Protein AF-A0AAV8Y966-F1 (afdb_monomer)

pLDDT: mean 82.41, std 17.68, range [44.0, 96.81]

Radius of gyration: 24.38 Å; Cα contacts (8 Å, |Δi|>4): 87; chains: 1; bounding box: 55×34×93 Å

Mean predicted aligned error: 10.87 Å

Structure (mmCIF, N/CA/C/O backbone):
data_AF-A0AAV8Y966-F1
#
_entry.id   AF-A0AAV8Y966-F1
#
loop_
_atom_site.group_PDB
_atom_site.id
_atom_site.type_symbol
_atom_site.label_atom_id
_atom_site.label_alt_id
_atom_site.label_comp_id
_atom_site.label_asym_id
_atom_site.label_entity_id
_atom_site.label_seq_id
_atom_site.pdbx_PDB_ins_code
_atom_site.Cartn_x
_atom_site.Cartn_y
_atom_site.Cartn_z
_atom_site.occupancy
_atom_site.B_iso_or_equiv
_atom_site.auth_seq_id
_atom_site.auth_comp_id
_atom_site.auth_asym_id
_atom_site.auth_atom_id
_atom_site.pdbx_PDB_model_num
ATOM 1 N N . MET A 1 1 ? 17.897 8.165 -33.951 1.00 50.06 1 MET A N 1
ATOM 2 C CA . MET A 1 1 ? 17.036 7.086 -33.404 1.00 50.06 1 MET A CA 1
ATOM 3 C C . MET A 1 1 ? 17.604 6.535 -32.087 1.00 50.06 1 MET A C 1
ATOM 5 O O . MET A 1 1 ? 17.827 5.334 -31.964 1.00 50.06 1 MET A O 1
ATOM 9 N N . MET A 1 2 ? 17.830 7.403 -31.091 1.00 51.72 2 MET A N 1
ATOM 10 C CA . MET A 1 2 ? 18.177 7.003 -29.713 1.00 51.72 2 MET A CA 1
ATOM 11 C C . MET A 1 2 ? 17.150 7.515 -28.687 1.00 51.72 2 MET A C 1
ATOM 13 O O . MET A 1 2 ? 16.977 6.886 -27.652 1.00 51.72 2 MET A O 1
ATOM 17 N N . ASP A 1 3 ? 16.366 8.546 -29.002 1.00 51.97 3 ASP A N 1
ATOM 18 C CA . ASP A 1 3 ? 15.578 9.262 -27.987 1.00 51.97 3 ASP A CA 1
ATOM 19 C C . ASP A 1 3 ? 14.342 8.527 -27.446 1.00 51.97 3 ASP A C 1
ATOM 21 O O . ASP A 1 3 ? 14.030 8.647 -26.265 1.00 51.97 3 ASP A O 1
ATOM 25 N N . MET A 1 4 ? 13.655 7.706 -28.249 1.00 53.97 4 MET A N 1
ATOM 26 C CA . MET A 1 4 ? 12.415 7.057 -27.782 1.00 53.97 4 MET A CA 1
ATOM 27 C C . MET A 1 4 ? 12.651 5.953 -26.741 1.00 53.97 4 MET A C 1
ATOM 29 O O . MET A 1 4 ? 11.853 5.798 -25.822 1.00 53.97 4 MET A O 1
ATOM 33 N N . ARG A 1 5 ? 13.764 5.211 -26.842 1.00 54.62 5 ARG A N 1
ATOM 34 C CA . ARG A 1 5 ? 14.094 4.141 -25.880 1.00 54.62 5 ARG A CA 1
ATOM 35 C C . ARG A 1 5 ? 14.654 4.693 -24.569 1.00 54.62 5 ARG A C 1
ATOM 37 O O . ARG A 1 5 ? 14.372 4.141 -23.510 1.00 54.62 5 ARG A O 1
ATOM 44 N N . TYR A 1 6 ? 15.401 5.796 -24.640 1.00 52.59 6 TYR A N 1
ATOM 45 C CA . TYR A 1 6 ? 15.918 6.480 -23.455 1.00 52.59 6 TYR A CA 1
ATOM 46 C C . TYR A 1 6 ? 14.800 7.130 -22.634 1.00 52.59 6 TYR A C 1
ATOM 48 O O . TYR A 1 6 ? 14.834 7.044 -21.410 1.00 52.59 6 TYR A O 1
ATOM 56 N N . GLY A 1 7 ? 13.786 7.711 -23.287 1.00 62.22 7 GLY A N 1
ATOM 57 C CA . GLY A 1 7 ? 12.630 8.283 -22.596 1.00 62.22 7 GLY A CA 1
ATOM 58 C C . GLY A 1 7 ? 11.870 7.243 -21.772 1.00 62.22 7 GLY A C 1
ATOM 59 O O . GLY A 1 7 ? 11.689 7.419 -20.572 1.00 62.22 7 GLY A O 1
ATOM 60 N N . GLN A 1 8 ? 11.488 6.120 -22.383 1.00 62.75 8 GLN A N 1
ATOM 61 C CA . GLN A 1 8 ? 10.629 5.129 -21.728 1.00 62.75 8 GLN A CA 1
ATOM 62 C C . GLN A 1 8 ? 11.305 4.427 -20.538 1.00 62.75 8 GLN A C 1
ATOM 64 O O . GLN A 1 8 ? 10.707 4.333 -19.471 1.00 62.75 8 GLN A O 1
ATOM 69 N N . SER A 1 9 ? 12.575 4.027 -20.672 1.00 69.31 9 SER A N 1
ATOM 70 C CA . SER A 1 9 ? 13.327 3.417 -19.563 1.00 69.31 9 SER A CA 1
ATOM 71 C C . SER A 1 9 ? 13.591 4.408 -18.419 1.00 69.31 9 SER A C 1
ATOM 73 O O . SER A 1 9 ? 13.557 4.033 -17.247 1.00 69.31 9 SER A O 1
ATOM 75 N N . HIS A 1 10 ? 13.805 5.691 -18.733 1.00 72.56 10 HIS A N 1
ATOM 76 C CA . HIS A 1 10 ? 13.938 6.725 -17.708 1.00 72.56 10 HIS A CA 1
ATOM 77 C C . HIS A 1 10 ? 12.623 6.944 -16.944 1.00 72.56 10 HIS A C 1
ATOM 79 O O . HIS A 1 10 ? 12.646 7.082 -15.722 1.00 72.56 10 HIS A O 1
ATOM 85 N N . LEU A 1 11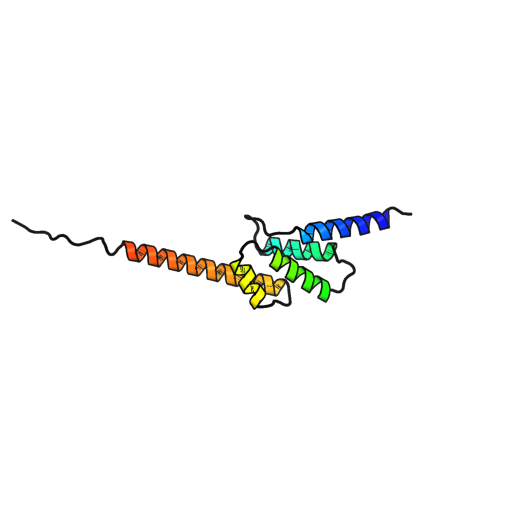 ? 11.481 6.924 -17.640 1.00 83.25 11 LEU A N 1
ATOM 86 C CA . LEU A 1 11 ? 10.160 7.025 -17.020 1.00 83.25 11 LEU A CA 1
ATOM 87 C C . LEU A 1 11 ? 9.861 5.834 -16.091 1.00 83.25 11 LEU A C 1
ATOM 89 O O . LEU A 1 11 ? 9.432 6.059 -14.962 1.00 83.25 11 LEU A O 1
ATOM 93 N N . GLU A 1 12 ? 10.163 4.595 -16.489 1.00 87.00 12 GLU A N 1
ATOM 94 C CA . GLU A 1 12 ? 9.997 3.411 -15.621 1.00 87.00 12 GLU A CA 1
ATOM 95 C C . GLU A 1 12 ? 10.802 3.533 -14.317 1.00 87.00 12 GLU A C 1
ATOM 97 O O . GLU A 1 12 ? 10.274 3.306 -13.227 1.00 87.00 12 GLU A O 1
ATOM 102 N N . HIS A 1 13 ? 12.059 3.989 -14.391 1.00 87.38 13 HIS A N 1
ATOM 103 C CA . HIS A 1 13 ? 12.875 4.249 -13.199 1.00 87.38 13 HIS A CA 1
ATOM 104 C C . HIS A 1 13 ? 12.266 5.310 -12.272 1.00 87.38 13 HIS A C 1
ATOM 106 O O . HIS A 1 13 ? 12.344 5.180 -11.045 1.00 87.38 13 HIS A O 1
ATOM 112 N N . VAL A 1 14 ? 11.649 6.352 -12.834 1.00 91.38 14 VAL A N 1
ATOM 113 C CA . VAL A 1 14 ? 10.939 7.370 -12.050 1.00 91.38 14 VAL A CA 1
ATOM 114 C C . VAL A 1 14 ? 9.744 6.745 -11.331 1.00 91.38 14 VAL A C 1
ATOM 116 O O . VAL A 1 14 ? 9.611 6.941 -10.122 1.00 91.38 14 VAL A O 1
ATOM 119 N N . TYR A 1 15 ? 8.929 5.944 -12.019 1.00 93.00 15 TYR A N 1
ATOM 120 C CA . TYR A 1 15 ? 7.768 5.287 -11.413 1.00 93.00 15 TYR A CA 1
ATOM 121 C C . TYR A 1 15 ? 8.159 4.249 -10.357 1.00 93.00 15 TYR A C 1
ATOM 123 O O . TYR A 1 15 ? 7.527 4.193 -9.304 1.00 93.00 15 TYR A O 1
ATOM 131 N N . HIS A 1 16 ? 9.255 3.506 -10.547 1.00 92.94 16 HIS A N 1
ATOM 132 C CA . HIS A 1 16 ? 9.812 2.651 -9.493 1.00 92.94 16 HIS A CA 1
ATOM 133 C C . HIS A 1 16 ? 10.164 3.446 -8.234 1.00 92.94 16 HIS A C 1
ATOM 135 O O . HIS A 1 16 ? 9.856 3.021 -7.118 1.00 92.94 16 HIS A O 1
ATOM 141 N N . SER A 1 17 ? 10.811 4.602 -8.403 1.00 93.38 17 SER A N 1
ATOM 142 C CA . SER A 1 17 ? 11.167 5.471 -7.281 1.00 93.38 17 SER A CA 1
ATOM 143 C C . SER A 1 17 ? 9.924 6.045 -6.598 1.00 93.38 17 SER A C 1
ATOM 145 O O . SER A 1 17 ? 9.852 6.052 -5.368 1.00 93.38 17 SER A O 1
ATOM 147 N N . GLN A 1 18 ? 8.924 6.476 -7.372 1.00 94.50 18 GLN A N 1
ATOM 148 C CA . GLN A 1 18 ? 7.654 6.973 -6.841 1.00 94.50 18 GLN A CA 1
ATOM 149 C C . GLN A 1 18 ? 6.931 5.896 -6.035 1.00 94.50 18 GLN A C 1
ATOM 151 O O . GLN A 1 18 ? 6.614 6.146 -4.877 1.00 94.50 18 GLN A O 1
ATOM 156 N N . LEU A 1 19 ? 6.770 4.690 -6.591 1.00 95.62 19 LEU A N 1
ATOM 157 C CA . LEU A 1 19 ? 6.148 3.552 -5.912 1.00 95.62 19 LEU A CA 1
ATOM 158 C C . LEU A 1 19 ? 6.872 3.200 -4.607 1.00 95.62 19 LEU A C 1
ATOM 160 O O . LEU A 1 19 ? 6.235 3.002 -3.580 1.00 95.62 19 LEU A O 1
ATOM 164 N N . LYS A 1 20 ? 8.210 3.163 -4.618 1.00 94.31 20 LYS A N 1
ATOM 165 C CA . LYS A 1 20 ? 9.006 2.824 -3.427 1.00 94.31 20 LYS A CA 1
ATOM 166 C C . LYS A 1 20 ? 8.852 3.843 -2.295 1.00 94.31 20 LYS A C 1
ATOM 168 O O . LYS A 1 20 ? 8.917 3.473 -1.128 1.00 94.31 20 LYS A O 1
ATOM 173 N N . ASN A 1 21 ? 8.695 5.119 -2.633 1.00 93.56 21 ASN A N 1
ATOM 174 C CA . ASN A 1 21 ? 8.519 6.194 -1.655 1.00 93.56 21 ASN A CA 1
ATOM 175 C C . ASN A 1 21 ? 7.039 6.480 -1.362 1.00 93.56 21 ASN A C 1
ATOM 177 O O . ASN A 1 21 ? 6.721 7.465 -0.688 1.00 93.56 21 ASN A O 1
ATOM 181 N N . ARG A 1 22 ? 6.124 5.660 -1.888 1.00 95.50 22 ARG A N 1
ATOM 182 C CA . ARG A 1 22 ? 4.699 5.916 -1.794 1.00 95.50 22 ARG A CA 1
ATOM 183 C C . ARG A 1 22 ? 4.155 5.474 -0.440 1.00 95.50 22 ARG A C 1
ATOM 185 O O . ARG A 1 22 ? 4.058 4.289 -0.151 1.00 95.50 22 ARG A O 1
ATOM 192 N N . CYS A 1 23 ? 3.736 6.450 0.360 1.00 95.56 23 CYS A N 1
ATOM 193 C CA . CYS A 1 23 ? 3.042 6.235 1.629 1.00 95.56 23 CYS A CA 1
ATOM 194 C C . CYS A 1 23 ? 1.717 7.000 1.642 1.00 95.56 23 CYS A C 1
ATOM 196 O O . CYS A 1 23 ? 1.627 8.073 1.038 1.00 95.56 23 CYS A O 1
ATOM 198 N N . GLN A 1 24 ? 0.713 6.472 2.341 1.00 96.19 24 GLN A N 1
ATOM 199 C CA . GLN A 1 24 ? -0.601 7.090 2.494 1.00 96.19 24 GLN A CA 1
ATOM 200 C C . GLN A 1 24 ? -0.485 8.453 3.195 1.00 96.19 24 GLN A C 1
ATOM 202 O O . GLN A 1 24 ? 0.102 8.568 4.277 1.00 96.19 24 GLN A O 1
ATOM 207 N N . LYS A 1 25 ? -1.074 9.494 2.598 1.00 94.75 25 LYS A N 1
ATOM 208 C CA . LYS A 1 25 ? -1.091 10.854 3.168 1.00 94.75 25 LYS A CA 1
ATOM 209 C C . LYS A 1 25 ? -2.182 10.997 4.238 1.00 94.75 25 LYS A C 1
ATOM 211 O O . LYS A 1 25 ? -3.142 10.238 4.281 1.00 94.75 25 LYS A O 1
ATOM 216 N N . ASN A 1 26 ? -2.074 12.018 5.094 1.00 89.19 26 ASN A N 1
ATOM 217 C CA . ASN A 1 26 ? -3.041 12.239 6.183 1.00 89.19 26 ASN A CA 1
ATOM 218 C C . ASN A 1 26 ? -4.478 12.507 5.703 1.00 89.19 26 ASN A C 1
ATOM 220 O O . ASN A 1 26 ? -5.416 12.128 6.397 1.00 89.19 26 ASN A O 1
ATOM 224 N N . ASN A 1 27 ? -4.636 13.145 4.541 1.00 91.44 27 ASN A N 1
ATOM 225 C CA . ASN A 1 27 ? -5.935 13.533 3.978 1.00 91.44 27 ASN A CA 1
ATOM 226 C C . ASN A 1 27 ? -6.327 12.665 2.774 1.00 91.44 27 ASN A C 1
ATOM 228 O O . ASN A 1 27 ? -7.121 13.092 1.947 1.00 91.44 27 ASN A O 1
ATOM 232 N N . GLU A 1 28 ? -5.717 11.492 2.643 1.00 94.06 28 GLU A N 1
ATOM 233 C CA . GLU A 1 28 ? -5.928 10.589 1.520 1.00 94.06 28 GLU A CA 1
ATOM 234 C C . GLU A 1 28 ? -6.694 9.356 1.983 1.00 94.06 28 GLU A C 1
ATOM 236 O O . GLU A 1 28 ? -6.324 8.694 2.963 1.00 94.06 28 GLU A O 1
ATOM 241 N N . SER A 1 29 ? -7.773 9.051 1.270 1.00 94.81 29 SER A N 1
ATOM 242 C CA . SER A 1 29 ? -8.566 7.855 1.520 1.00 94.81 29 SER A CA 1
ATOM 243 C C . SER A 1 29 ? -7.796 6.593 1.129 1.00 94.81 29 SER A C 1
ATOM 245 O O . SER A 1 29 ? -6.915 6.607 0.270 1.00 94.81 29 SER A O 1
ATOM 247 N N . LEU A 1 30 ? -8.153 5.460 1.741 1.00 95.06 30 LEU A N 1
ATOM 248 C CA . LEU A 1 30 ? -7.570 4.165 1.377 1.00 95.06 30 LEU A CA 1
ATOM 249 C C . LEU A 1 30 ? -7.797 3.815 -0.101 1.00 95.06 30 LEU A C 1
ATOM 251 O O . LEU A 1 30 ? -6.961 3.146 -0.693 1.00 95.06 30 LEU A O 1
ATOM 255 N N . GLN A 1 31 ? -8.905 4.279 -0.683 1.00 95.94 31 GLN A N 1
ATOM 256 C CA . GLN A 1 31 ? -9.262 4.032 -2.080 1.00 95.94 31 GLN A CA 1
ATOM 257 C C . GLN A 1 31 ? -8.394 4.859 -3.035 1.00 95.94 31 GLN A C 1
ATOM 259 O O . GLN A 1 31 ? -7.882 4.322 -4.007 1.00 95.94 31 GLN A O 1
ATOM 264 N N . GLU A 1 32 ? -8.177 6.146 -2.742 1.00 96.38 32 GLU A N 1
ATOM 265 C CA . GLU A 1 32 ? -7.255 6.986 -3.523 1.00 96.38 32 GLU A CA 1
ATOM 266 C C . GLU A 1 32 ? -5.821 6.459 -3.442 1.00 96.38 32 GLU A C 1
ATOM 268 O O . GLU A 1 32 ? -5.111 6.424 -4.444 1.00 96.38 32 GLU A O 1
ATOM 273 N N . PHE A 1 33 ? -5.406 6.020 -2.251 1.00 96.62 33 PHE A N 1
ATOM 274 C CA . PHE A 1 33 ? -4.097 5.412 -2.054 1.00 96.62 33 PHE A CA 1
ATOM 275 C C . PHE A 1 33 ? -3.940 4.114 -2.856 1.00 96.62 33 PHE A C 1
ATOM 277 O O . PHE A 1 33 ? -2.918 3.919 -3.506 1.00 96.62 33 PHE A O 1
ATOM 284 N N . GLU A 1 34 ? -4.946 3.240 -2.835 1.00 96.50 34 GLU A N 1
ATOM 285 C CA . GLU A 1 34 ? -4.931 1.983 -3.583 1.00 96.50 34 GLU A CA 1
ATOM 286 C C . GLU A 1 34 ? -4.890 2.200 -5.100 1.00 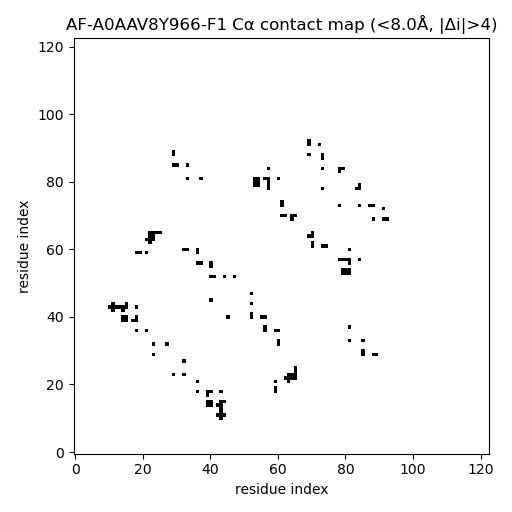96.50 34 GLU A C 1
ATOM 288 O O . GLU A 1 34 ? -4.023 1.628 -5.761 1.00 96.50 34 GLU A O 1
ATOM 293 N N . ALA A 1 35 ? -5.733 3.091 -5.625 1.00 96.56 35 ALA A N 1
ATOM 294 C CA . ALA A 1 35 ? -5.765 3.414 -7.049 1.00 96.56 35 ALA A CA 1
ATOM 295 C C . ALA A 1 35 ? -4.428 3.992 -7.545 1.00 96.56 35 ALA A C 1
ATOM 297 O O . ALA A 1 35 ? -3.956 3.656 -8.632 1.00 96.56 35 ALA A O 1
ATOM 298 N N . ASP A 1 36 ? -3.781 4.842 -6.743 1.00 96.31 36 ASP A N 1
ATOM 299 C CA . ASP A 1 36 ? -2.475 5.404 -7.093 1.00 96.31 36 ASP A CA 1
ATOM 300 C C . ASP A 1 36 ? -1.365 4.337 -7.058 1.00 96.31 36 ASP A C 1
ATOM 302 O O . ASP A 1 36 ? -0.488 4.327 -7.919 1.00 96.31 36 ASP A O 1
ATOM 306 N N . ILE A 1 37 ? -1.417 3.388 -6.113 1.00 96.81 37 ILE A N 1
ATOM 307 C CA . ILE A 1 37 ? -0.502 2.235 -6.087 1.00 96.81 37 ILE A CA 1
ATOM 308 C C . ILE A 1 37 ? -0.695 1.353 -7.325 1.00 96.81 37 ILE A C 1
ATOM 310 O O . ILE A 1 37 ? 0.297 0.983 -7.954 1.00 96.81 37 ILE A O 1
ATOM 314 N N . GLU A 1 38 ? -1.938 1.034 -7.692 1.00 95.75 38 GLU A N 1
ATOM 315 C CA . GLU A 1 38 ? -2.246 0.248 -8.892 1.00 95.75 38 GLU A CA 1
ATOM 316 C C . GLU A 1 38 ? -1.664 0.917 -10.143 1.00 95.75 38 GLU A C 1
ATOM 318 O O . GLU A 1 38 ? -0.922 0.295 -10.911 1.00 95.75 38 GLU A O 1
ATOM 323 N N . TRP A 1 39 ? -1.924 2.215 -10.302 1.00 95.94 39 TRP A N 1
ATOM 324 C CA . TRP A 1 39 ? -1.438 2.996 -11.433 1.00 95.94 39 TRP A CA 1
ATOM 325 C C . TRP A 1 39 ? 0.093 3.061 -11.484 1.00 95.94 39 TRP A C 1
ATOM 327 O O . TRP A 1 39 ? 0.699 2.807 -12.528 1.00 95.94 39 TRP A O 1
ATOM 337 N N . LEU A 1 40 ? 0.747 3.324 -10.348 1.00 95.56 40 LEU A N 1
ATOM 338 C CA . LEU A 1 40 ? 2.207 3.350 -10.259 1.00 95.56 40 LEU A CA 1
ATOM 339 C C . LEU A 1 40 ? 2.830 1.991 -10.587 1.00 95.56 40 LEU A C 1
ATOM 341 O O . LEU A 1 40 ? 3.873 1.948 -11.238 1.00 95.56 40 LEU A O 1
ATOM 345 N N . VAL A 1 41 ? 2.212 0.882 -10.178 1.00 95.56 41 VAL A N 1
ATOM 346 C CA . VAL A 1 41 ? 2.700 -0.466 -10.500 1.00 95.56 41 VAL A CA 1
ATOM 347 C C . VAL A 1 41 ? 2.584 -0.757 -11.991 1.00 95.56 41 VAL A C 1
ATOM 349 O O . VAL A 1 41 ? 3.550 -1.251 -12.572 1.00 95.56 41 VAL A O 1
ATOM 352 N N . GLN A 1 42 ? 1.458 -0.415 -12.622 1.00 93.62 42 GLN A N 1
ATOM 353 C CA . GLN A 1 42 ? 1.265 -0.600 -14.064 1.00 93.62 42 GLN A CA 1
ATOM 354 C C . GLN A 1 42 ? 2.296 0.185 -14.884 1.00 93.62 42 GLN A C 1
ATOM 356 O O . GLN A 1 42 ? 2.811 -0.315 -15.883 1.00 93.62 42 GLN A O 1
ATOM 361 N N . LEU A 1 43 ? 2.632 1.400 -14.446 1.00 92.56 43 LEU A N 1
ATOM 362 C CA . LEU A 1 43 ? 3.622 2.239 -15.117 1.00 92.56 43 LEU A CA 1
ATOM 363 C C . LEU A 1 43 ? 5.062 1.799 -14.844 1.00 92.56 43 LEU A C 1
ATOM 365 O O . LEU A 1 43 ? 5.899 1.840 -15.743 1.00 92.56 43 LEU A O 1
ATOM 369 N N . ALA A 1 44 ? 5.357 1.373 -13.617 1.00 92.31 44 ALA A N 1
ATOM 370 C CA . ALA A 1 44 ? 6.694 0.954 -13.218 1.00 92.31 44 ALA A CA 1
ATOM 371 C C . ALA A 1 44 ? 7.061 -0.432 -13.770 1.00 92.31 44 ALA A C 1
ATOM 373 O O . ALA A 1 44 ? 8.209 -0.673 -14.117 1.00 92.31 44 ALA A O 1
ATOM 374 N N . TYR A 1 45 ? 6.099 -1.350 -13.863 1.00 90.88 45 TYR A N 1
ATOM 375 C CA . TYR A 1 45 ? 6.334 -2.749 -14.225 1.00 90.88 45 TYR A CA 1
ATOM 376 C C . TYR A 1 45 ? 5.531 -3.180 -15.457 1.00 90.88 45 TYR A C 1
ATOM 378 O O . TYR A 1 45 ? 5.126 -4.335 -15.552 1.00 90.88 45 TYR A O 1
ATOM 386 N N . SER A 1 46 ? 5.350 -2.281 -16.429 1.00 87.69 46 SER A N 1
ATOM 387 C CA . SER A 1 46 ? 4.518 -2.495 -17.628 1.00 87.69 46 SER A CA 1
ATOM 388 C C . SER A 1 46 ? 4.851 -3.757 -18.447 1.00 87.69 46 SER A C 1
ATOM 390 O O . SER A 1 46 ? 3.997 -4.291 -19.152 1.00 87.69 46 SER A O 1
ATOM 392 N N . SER A 1 47 ? 6.088 -4.255 -18.349 1.00 88.50 47 SER A N 1
ATOM 393 C CA . SER A 1 47 ? 6.575 -5.465 -19.027 1.00 88.50 47 SER A CA 1
ATOM 394 C C . SER A 1 47 ? 6.446 -6.753 -18.202 1.00 88.50 47 SER A C 1
ATOM 396 O O . SER A 1 47 ? 6.747 -7.837 -18.708 1.00 88.50 47 SER A O 1
ATOM 398 N N . MET A 1 48 ? 6.028 -6.662 -16.936 1.00 91.06 48 MET A N 1
ATOM 399 C CA . MET A 1 48 ? 5.948 -7.803 -16.026 1.00 91.06 48 MET A CA 1
ATOM 400 C C . MET A 1 48 ? 4.595 -8.517 -16.109 1.00 91.06 48 MET A C 1
ATOM 402 O O . MET A 1 48 ? 3.570 -7.899 -16.392 1.00 91.06 48 MET A O 1
ATOM 406 N N . PRO A 1 49 ? 4.556 -9.824 -15.797 1.00 94.31 49 PRO A N 1
ATOM 407 C CA . PRO A 1 49 ? 3.305 -10.557 -15.661 1.00 94.31 49 PRO A CA 1
ATOM 408 C C . PRO A 1 49 ? 2.380 -9.962 -14.588 1.00 94.31 49 PRO A C 1
ATOM 410 O O . PRO A 1 49 ? 2.838 -9.548 -13.519 1.00 94.31 49 PRO A O 1
ATOM 413 N N . GLU A 1 50 ? 1.069 -10.016 -14.826 1.00 92.50 50 GLU A N 1
ATOM 414 C CA . GLU A 1 50 ? 0.033 -9.486 -13.925 1.00 92.50 50 GLU A CA 1
ATOM 415 C C . GLU A 1 50 ? 0.143 -10.039 -12.498 1.00 92.50 50 GLU A C 1
ATOM 417 O O . GLU A 1 50 ? 0.092 -9.290 -11.533 1.00 92.50 50 GLU A O 1
ATOM 422 N N . ASN A 1 51 ? 0.425 -11.333 -12.332 1.00 92.88 51 ASN A N 1
ATOM 423 C CA . ASN A 1 51 ? 0.596 -11.944 -11.010 1.00 92.88 51 ASN A CA 1
ATOM 424 C C . ASN A 1 51 ? 1.802 -11.395 -10.222 1.00 92.88 51 ASN A C 1
ATOM 426 O O . ASN A 1 51 ? 1.831 -11.480 -8.992 1.00 92.88 51 ASN A O 1
ATOM 430 N N . VAL A 1 52 ? 2.827 -10.888 -10.912 1.00 93.81 52 VAL A N 1
ATOM 431 C CA . VAL A 1 52 ? 3.976 -10.227 -10.279 1.00 93.81 52 VAL A CA 1
ATOM 432 C C . VAL A 1 52 ? 3.602 -8.797 -9.908 1.00 93.81 52 VAL A C 1
ATOM 434 O O . VAL A 1 52 ? 3.869 -8.396 -8.777 1.00 93.81 52 VAL A O 1
ATOM 437 N N . MET A 1 53 ? 2.942 -8.071 -10.816 1.00 95.19 53 MET A N 1
ATOM 438 C CA . MET A 1 53 ? 2.418 -6.727 -10.555 1.00 95.19 53 MET A CA 1
ATOM 439 C C . MET A 1 53 ? 1.468 -6.722 -9.353 1.00 95.19 53 MET A C 1
ATOM 441 O O . MET A 1 53 ? 1.667 -5.940 -8.431 1.00 95.19 53 MET A O 1
ATOM 445 N N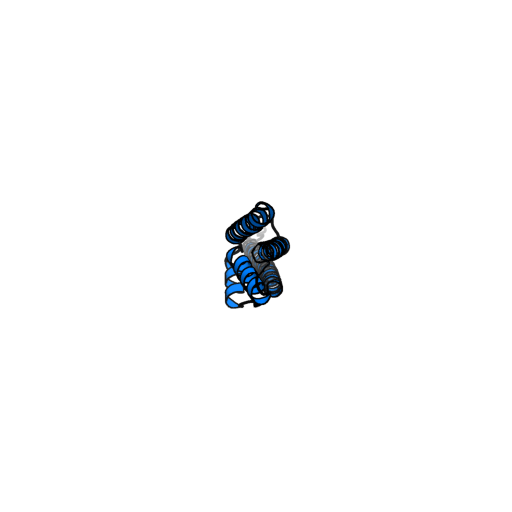 . GLU A 1 54 ? 0.533 -7.668 -9.288 1.00 95.25 54 GLU A N 1
ATOM 446 C CA . GLU A 1 54 ? -0.433 -7.804 -8.193 1.00 95.25 54 GLU A CA 1
ATOM 447 C C . GLU A 1 54 ? 0.261 -7.949 -6.833 1.00 95.25 54 GLU A C 1
ATOM 449 O O . GLU A 1 54 ? -0.044 -7.253 -5.867 1.00 95.25 54 GLU A O 1
ATOM 454 N N . ARG A 1 55 ? 1.268 -8.826 -6.759 1.00 94.69 55 ARG A N 1
ATOM 455 C CA . ARG A 1 55 ? 2.059 -9.028 -5.539 1.00 94.69 55 ARG A CA 1
ATOM 456 C C . ARG A 1 55 ? 2.828 -7.776 -5.132 1.00 94.69 55 ARG A C 1
ATOM 458 O O . ARG A 1 55 ? 2.940 -7.499 -3.940 1.00 94.69 55 ARG A O 1
ATOM 465 N N . LEU A 1 56 ? 3.388 -7.055 -6.103 1.00 95.44 56 LEU A N 1
ATOM 466 C CA . LEU A 1 56 ? 4.106 -5.807 -5.854 1.00 95.44 56 LEU A CA 1
ATOM 467 C C . LEU A 1 56 ? 3.152 -4.715 -5.366 1.00 95.44 56 LEU A C 1
ATOM 469 O O . LEU A 1 56 ? 3.492 -4.012 -4.418 1.00 95.44 56 LEU A O 1
ATOM 473 N N . ALA A 1 57 ? 1.958 -4.621 -5.950 1.00 96.12 57 ALA A N 1
ATOM 474 C CA . ALA A 1 57 ? 0.926 -3.680 -5.539 1.00 96.12 57 ALA A CA 1
ATOM 475 C C . ALA A 1 57 ? 0.456 -3.954 -4.110 1.00 96.12 57 ALA A C 1
ATOM 477 O O . ALA A 1 57 ? 0.452 -3.047 -3.282 1.00 96.12 57 ALA A O 1
ATOM 478 N N . VAL A 1 58 ? 0.149 -5.215 -3.782 1.00 96.25 58 VAL A N 1
ATOM 479 C CA . VAL A 1 58 ? -0.213 -5.611 -2.414 1.00 96.25 58 VAL A CA 1
ATOM 480 C C . VAL A 1 58 ? 0.897 -5.241 -1.434 1.00 96.25 58 VAL A C 1
ATOM 482 O O . VAL A 1 58 ? 0.619 -4.640 -0.401 1.00 96.25 58 VAL A O 1
ATOM 485 N N . GLN A 1 59 ? 2.155 -5.560 -1.746 1.00 95.44 59 GLN A N 1
ATOM 486 C CA . GLN A 1 59 ? 3.276 -5.244 -0.860 1.00 95.44 59 GLN A CA 1
ATOM 487 C C . GLN A 1 59 ? 3.440 -3.729 -0.666 1.00 95.44 59 GLN A C 1
ATOM 489 O O . GLN A 1 59 ? 3.550 -3.272 0.469 1.00 95.44 59 GLN A O 1
ATOM 494 N N . ALA A 1 60 ? 3.395 -2.950 -1.750 1.00 95.62 60 ALA A N 1
ATOM 495 C CA . ALA A 1 60 ? 3.512 -1.495 -1.695 1.00 95.62 60 ALA A CA 1
ATOM 496 C C . ALA A 1 60 ? 2.354 -0.854 -0.913 1.00 95.62 60 ALA A C 1
ATOM 498 O O . ALA A 1 60 ? 2.577 0.055 -0.114 1.00 95.62 60 ALA A O 1
ATOM 499 N N . PHE A 1 61 ? 1.134 -1.375 -1.073 1.00 96.25 61 PHE A N 1
ATOM 500 C CA . PHE A 1 61 ? -0.021 -0.958 -0.285 1.00 96.25 61 PHE A CA 1
ATOM 501 C C . PHE A 1 61 ? 0.204 -1.225 1.209 1.00 96.25 61 PHE A C 1
ATOM 503 O O . PHE A 1 61 ? 0.036 -0.322 2.022 1.00 96.25 61 PHE A O 1
ATOM 510 N N . LEU A 1 62 ? 0.646 -2.429 1.588 1.00 94.44 62 LEU A N 1
ATOM 511 C CA . LEU A 1 62 ? 0.916 -2.772 2.989 1.00 94.44 62 LEU A CA 1
ATOM 512 C C . LEU A 1 62 ? 2.015 -1.902 3.605 1.00 94.44 62 LEU A C 1
ATOM 514 O O . LEU A 1 62 ? 1.849 -1.413 4.724 1.00 94.44 62 LEU A O 1
ATOM 518 N N . ASP A 1 63 ? 3.120 -1.703 2.891 1.00 93.94 63 ASP A N 1
ATOM 519 C CA . ASP A 1 63 ? 4.270 -0.949 3.391 1.00 93.94 63 ASP A CA 1
ATOM 520 C C . ASP A 1 63 ? 3.957 0.547 3.519 1.00 93.94 63 ASP A C 1
ATOM 522 O O . ASP A 1 63 ? 4.377 1.186 4.490 1.00 93.94 63 ASP A O 1
ATOM 526 N N . GLY A 1 64 ? 3.171 1.090 2.587 1.00 94.50 64 GLY A N 1
ATOM 527 C CA . GLY A 1 64 ? 2.787 2.497 2.566 1.00 94.50 64 GLY A CA 1
ATOM 528 C C . GLY A 1 64 ? 1.602 2.864 3.467 1.00 94.50 64 GLY A C 1
ATOM 529 O O . GLY A 1 64 ? 1.315 4.054 3.612 1.00 94.50 64 GLY A O 1
ATOM 530 N N . LEU A 1 65 ? 0.920 1.903 4.104 1.00 95.25 65 LEU A N 1
ATOM 531 C CA . LEU A 1 65 ? -0.177 2.191 5.038 1.00 95.25 65 LEU A CA 1
ATOM 532 C C . LEU A 1 65 ? 0.300 2.997 6.255 1.00 95.25 65 LEU A C 1
ATOM 534 O O . LEU A 1 65 ? 1.241 2.616 6.957 1.00 95.25 65 LEU A O 1
ATOM 538 N N . ARG A 1 66 ? -0.423 4.082 6.560 1.00 93.12 66 ARG A N 1
ATOM 539 C CA . ARG A 1 66 ? -0.128 4.968 7.699 1.00 93.12 66 ARG A CA 1
ATOM 540 C C . ARG A 1 66 ? -0.513 4.352 9.043 1.00 93.12 66 ARG A C 1
ATOM 542 O O . ARG A 1 66 ? 0.188 4.540 10.036 1.00 93.12 66 ARG A O 1
ATOM 549 N N . ASP A 1 67 ? -1.652 3.664 9.099 1.00 91.69 67 ASP A N 1
ATOM 550 C CA . ASP A 1 67 ? -2.150 3.069 10.339 1.00 91.69 67 ASP A CA 1
ATOM 551 C C . ASP A 1 67 ? -1.469 1.720 10.599 1.00 91.69 67 ASP A C 1
ATOM 553 O O . ASP A 1 67 ? -1.731 0.721 9.926 1.00 91.69 67 ASP A O 1
ATOM 557 N N . THR A 1 68 ? -0.584 1.695 11.598 1.00 91.38 68 THR A N 1
ATOM 558 C CA . THR A 1 68 ? 0.195 0.504 11.965 1.00 91.38 68 THR A CA 1
ATOM 559 C C . THR A 1 68 ? -0.685 -0.686 12.343 1.00 91.38 68 THR A C 1
ATOM 561 O O . THR A 1 68 ? -0.321 -1.822 12.051 1.00 91.38 68 THR A O 1
ATOM 564 N N . GLU A 1 69 ? -1.832 -0.446 12.978 1.00 90.94 69 GLU A N 1
ATOM 565 C CA . GLU A 1 69 ? -2.735 -1.502 13.441 1.00 90.94 69 GLU A CA 1
ATOM 566 C C . GLU A 1 69 ? -3.460 -2.154 12.257 1.00 90.94 69 GLU A C 1
ATOM 568 O O . GLU A 1 69 ? -3.437 -3.377 12.117 1.00 90.94 69 GLU A O 1
ATOM 573 N N . THR A 1 70 ? -3.995 -1.338 11.340 1.00 91.38 70 THR A N 1
ATOM 574 C CA . THR A 1 70 ? -4.552 -1.797 10.062 1.00 91.38 70 THR A CA 1
ATOM 575 C C . THR A 1 70 ? -3.502 -2.581 9.279 1.00 91.38 70 THR A C 1
ATOM 577 O O . THR A 1 70 ? -3.769 -3.695 8.831 1.00 91.38 70 THR A O 1
ATOM 580 N N . ARG A 1 71 ? -2.271 -2.061 9.174 1.00 93.44 71 ARG A N 1
ATOM 581 C CA . ARG A 1 71 ? -1.167 -2.754 8.494 1.00 93.44 71 ARG A CA 1
ATOM 582 C C . ARG A 1 71 ? -0.880 -4.127 9.109 1.00 93.44 71 ARG A C 1
ATOM 584 O O . ARG A 1 71 ? -0.780 -5.110 8.379 1.00 93.44 71 ARG A O 1
ATOM 591 N N . GLN A 1 72 ? -0.771 -4.218 10.434 1.00 92.69 72 GLN A N 1
ATOM 592 C CA . GLN A 1 72 ? -0.540 -5.489 11.132 1.00 92.69 72 GLN A CA 1
ATOM 593 C C . GLN A 1 72 ? -1.676 -6.489 10.893 1.00 92.69 72 GLN A C 1
ATOM 595 O O . GLN A 1 72 ? -1.409 -7.650 10.579 1.00 92.69 72 GLN A O 1
ATOM 600 N N . ALA A 1 73 ? -2.930 -6.038 10.974 1.00 90.75 73 ALA A N 1
ATOM 601 C CA . ALA A 1 73 ? -4.090 -6.876 10.692 1.00 90.75 73 ALA A CA 1
ATOM 602 C C . ALA A 1 73 ? -4.041 -7.437 9.263 1.00 90.75 73 ALA A C 1
ATOM 604 O O . ALA A 1 73 ? -4.264 -8.631 9.049 1.00 90.75 73 ALA A O 1
ATOM 605 N N . LEU A 1 74 ? -3.677 -6.608 8.282 1.00 93.12 74 LEU A N 1
ATOM 606 C CA . LEU A 1 74 ? -3.575 -7.052 6.898 1.00 93.12 74 LEU A CA 1
ATOM 607 C C . LEU A 1 74 ? -2.425 -8.045 6.674 1.00 93.12 74 LEU A C 1
ATOM 609 O O . LEU A 1 74 ? -2.643 -9.062 6.011 1.00 93.12 74 LEU A O 1
ATOM 613 N N . ILE A 1 75 ? -1.243 -7.808 7.257 1.00 91.50 75 ILE A N 1
ATOM 614 C CA . ILE A 1 75 ? -0.088 -8.725 7.170 1.00 91.50 75 ILE A CA 1
ATOM 615 C C . ILE A 1 75 ? -0.463 -10.130 7.663 1.00 91.50 75 ILE A C 1
ATOM 617 O O . ILE A 1 75 ? -0.081 -11.126 7.046 1.00 91.50 75 ILE A O 1
ATOM 621 N N . LEU A 1 76 ? -1.250 -10.224 8.740 1.00 91.00 76 LEU A N 1
ATOM 622 C CA . LEU A 1 76 ? -1.731 -11.503 9.269 1.00 91.00 76 LEU A CA 1
ATOM 623 C C . LEU A 1 76 ? -2.712 -12.198 8.318 1.00 91.00 76 LEU A C 1
ATOM 625 O O . LEU A 1 76 ? -2.703 -13.422 8.210 1.00 91.00 76 LEU A O 1
ATOM 629 N N . THR A 1 77 ? -3.538 -11.431 7.605 1.00 91.19 77 THR A N 1
ATOM 630 C CA . THR A 1 77 ? -4.515 -11.992 6.660 1.00 91.19 77 THR A CA 1
ATOM 631 C C . THR A 1 77 ? -3.930 -12.420 5.317 1.00 91.19 77 THR A C 1
ATOM 633 O O . THR A 1 77 ? -4.570 -13.216 4.634 1.00 91.19 77 THR A O 1
ATOM 636 N N . ARG A 1 78 ? -2.747 -11.909 4.943 1.00 89.06 78 ARG A N 1
ATOM 637 C CA . ARG A 1 78 ? -2.041 -12.204 3.680 1.00 89.06 78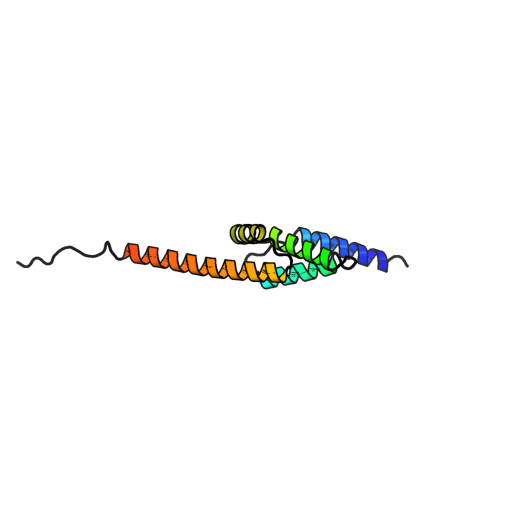 ARG A CA 1
ATOM 638 C C . ARG A 1 78 ? -2.950 -12.114 2.441 1.00 89.06 78 ARG A C 1
ATOM 640 O O . ARG A 1 78 ? -3.205 -13.133 1.796 1.00 89.06 78 ARG A O 1
ATOM 647 N N . PRO A 1 79 ? -3.465 -10.917 2.107 1.00 90.81 79 PRO A N 1
ATOM 648 C CA . PRO A 1 79 ? -4.255 -10.739 0.894 1.00 90.81 79 PRO A CA 1
ATOM 649 C C . PRO A 1 79 ? -3.427 -11.107 -0.345 1.00 90.81 79 PRO A C 1
ATOM 651 O O . PRO A 1 79 ? -2.254 -10.760 -0.444 1.00 90.81 79 PRO A O 1
ATOM 654 N N . SER A 1 80 ? -4.042 -11.827 -1.283 1.00 90.31 80 SER A N 1
ATOM 655 C CA . SER A 1 80 ? -3.414 -12.198 -2.558 1.00 90.31 80 SER A CA 1
ATOM 656 C C . SER A 1 80 ? -3.639 -11.170 -3.660 1.00 90.31 80 SER A C 1
ATOM 658 O O . SER A 1 80 ? -2.926 -11.202 -4.658 1.00 90.31 80 SER A O 1
ATOM 660 N N . LYS A 1 81 ? -4.649 -10.310 -3.492 1.00 94.81 81 LYS A N 1
ATOM 661 C CA . LYS A 1 81 ? -5.044 -9.275 -4.443 1.00 94.81 81 LYS A CA 1
ATOM 662 C C . LYS A 1 81 ? -5.125 -7.913 -3.766 1.00 94.81 81 LYS A C 1
ATOM 664 O O . LYS A 1 81 ? -5.459 -7.839 -2.580 1.00 94.81 81 LYS A O 1
ATOM 669 N N . LEU A 1 82 ? -4.870 -6.851 -4.519 1.00 94.44 82 LEU A N 1
ATOM 670 C CA . LEU A 1 82 ? -4.907 -5.468 -4.056 1.00 94.44 82 LEU A CA 1
ATOM 671 C C . LEU A 1 82 ? -6.319 -5.077 -3.606 1.00 94.44 82 LEU A C 1
ATOM 673 O O . LEU A 1 82 ? -6.505 -4.610 -2.483 1.00 94.44 82 LEU A O 1
ATOM 677 N N . VAL A 1 83 ? -7.327 -5.419 -4.408 1.00 95.25 83 VAL A N 1
ATOM 678 C CA . VAL A 1 83 ? -8.745 -5.196 -4.079 1.00 95.25 83 VAL A CA 1
ATOM 679 C C . VAL A 1 83 ? -9.148 -5.903 -2.777 1.00 95.25 83 VAL A C 1
ATOM 681 O O . VAL A 1 83 ? -9.869 -5.342 -1.948 1.00 95.25 83 VAL A O 1
ATOM 684 N N . ASP A 1 84 ? -8.644 -7.120 -2.543 1.00 95.06 84 ASP A N 1
ATOM 685 C CA . ASP A 1 84 ? -8.898 -7.851 -1.295 1.00 95.06 84 ASP A CA 1
ATOM 686 C C . ASP A 1 84 ? -8.230 -7.165 -0.095 1.00 95.06 84 ASP A C 1
ATOM 688 O O . ASP A 1 84 ? -8.800 -7.137 1.001 1.00 95.06 84 ASP A O 1
ATOM 692 N N . ALA A 1 85 ? -7.028 -6.609 -0.285 1.00 95.31 85 ALA A N 1
ATOM 693 C CA . ALA A 1 85 ? -6.328 -5.834 0.733 1.00 95.31 85 ALA A CA 1
ATOM 694 C C . ALA A 1 85 ? -7.123 -4.571 1.100 1.00 95.31 85 ALA A C 1
ATOM 696 O O . ALA A 1 85 ? -7.390 -4.346 2.283 1.00 95.31 85 ALA A O 1
ATOM 697 N N . LEU A 1 86 ? -7.592 -3.811 0.105 1.00 96.00 86 LEU A N 1
ATOM 698 C CA . LEU A 1 86 ? -8.433 -2.630 0.306 1.00 96.00 86 LEU A CA 1
ATOM 699 C C . LEU A 1 86 ? -9.729 -2.975 1.047 1.00 96.00 86 LEU A C 1
ATOM 701 O O . LEU A 1 86 ? -10.053 -2.358 2.062 1.00 96.00 86 LEU A O 1
ATOM 705 N N . GLY A 1 87 ? -10.447 -4.007 0.597 1.00 95.38 87 GLY A N 1
ATOM 706 C CA . GLY A 1 87 ? -11.693 -4.434 1.232 1.00 95.38 87 GLY A CA 1
ATOM 707 C C . GLY A 1 87 ? -11.509 -4.837 2.699 1.00 95.38 87 GLY A C 1
ATOM 708 O O . GLY A 1 87 ? -12.375 -4.573 3.536 1.00 95.38 87 GLY A O 1
ATOM 709 N N . ARG A 1 88 ? -10.373 -5.452 3.046 1.00 94.25 88 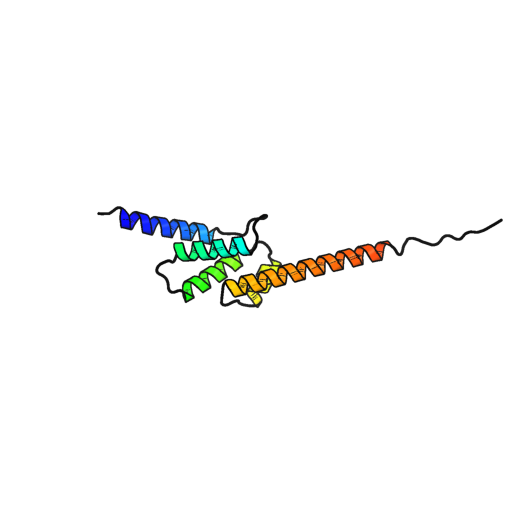ARG A N 1
ATOM 710 C CA . ARG A 1 88 ? -10.022 -5.785 4.437 1.00 94.25 88 ARG A CA 1
ATOM 711 C C . ARG A 1 88 ? -9.639 -4.547 5.245 1.00 94.25 88 ARG A C 1
ATOM 713 O O . ARG A 1 88 ? -10.079 -4.436 6.388 1.00 94.25 88 ARG A O 1
ATOM 720 N N . ALA A 1 89 ? -8.881 -3.620 4.662 1.00 94.06 89 ALA A N 1
ATOM 721 C CA . ALA A 1 89 ? -8.503 -2.367 5.313 1.00 94.06 89 ALA A CA 1
ATOM 722 C C . ALA A 1 89 ? -9.733 -1.518 5.663 1.00 94.06 89 ALA A C 1
ATOM 724 O O . ALA A 1 89 ? -9.866 -1.092 6.808 1.00 94.06 89 ALA A O 1
ATOM 725 N N . LEU A 1 90 ? -10.678 -1.374 4.729 1.00 94.88 90 LEU A N 1
ATOM 726 C CA . LEU A 1 90 ? -11.935 -0.651 4.951 1.00 94.88 90 LEU A CA 1
ATOM 727 C C . LEU A 1 90 ? -12.779 -1.284 6.065 1.00 94.88 90 LEU A C 1
ATOM 729 O O . LEU A 1 90 ? -13.298 -0.587 6.936 1.00 94.88 90 LEU A O 1
ATOM 733 N N . LYS A 1 91 ? -12.891 -2.620 6.083 1.00 93.56 91 LYS A N 1
ATOM 734 C CA . LYS A 1 91 ? -13.585 -3.336 7.168 1.00 93.56 91 LYS A CA 1
ATOM 735 C C . LYS A 1 91 ? -12.933 -3.071 8.520 1.00 93.56 91 LYS A C 1
ATOM 737 O O . LYS A 1 91 ? -13.635 -2.845 9.502 1.00 93.56 91 LYS A O 1
ATOM 742 N N . PHE A 1 92 ? -11.605 -3.100 8.573 1.00 91.25 92 PHE A N 1
ATOM 743 C CA . PHE A 1 92 ? -10.869 -2.845 9.803 1.00 91.25 92 PHE A CA 1
ATOM 744 C C . PHE A 1 92 ? -11.058 -1.402 10.288 1.00 91.25 92 PHE A C 1
ATOM 746 O O . PHE A 1 92 ? -11.334 -1.187 11.466 1.00 91.25 92 PHE A O 1
ATOM 753 N N . GLU A 1 93 ? -10.994 -0.423 9.384 1.00 89.38 93 GLU A N 1
ATOM 754 C CA . GLU A 1 93 ? -11.245 0.986 9.698 1.00 89.38 93 GLU A CA 1
ATOM 755 C C . GLU A 1 93 ? -12.658 1.201 10.263 1.00 89.38 93 GLU A C 1
ATOM 757 O O . GLU A 1 93 ? -12.811 1.848 11.301 1.00 89.38 93 GLU A O 1
ATOM 762 N N . ALA A 1 94 ? -13.674 0.568 9.666 1.00 89.50 94 ALA A N 1
ATOM 763 C CA . ALA A 1 94 ? -15.051 0.623 10.157 1.00 89.50 94 ALA A CA 1
ATOM 764 C C . ALA A 1 94 ? -15.200 0.022 11.568 1.00 89.50 94 ALA A C 1
ATOM 766 O O . ALA A 1 94 ? -15.787 0.645 12.458 1.00 89.50 94 ALA A O 1
ATOM 767 N N . VAL A 1 95 ? -14.623 -1.164 11.809 1.00 89.75 95 VAL A N 1
ATOM 768 C CA . VAL A 1 95 ? -14.634 -1.809 13.136 1.00 89.75 95 VAL A CA 1
ATOM 769 C C . VAL A 1 95 ? -13.937 -0.920 14.165 1.00 89.75 95 VAL A C 1
ATOM 771 O O . VAL A 1 95 ? -14.482 -0.658 15.237 1.00 89.75 95 VAL A O 1
ATOM 774 N N . LYS A 1 96 ? -12.776 -0.367 13.819 1.00 86.56 96 LYS A N 1
ATOM 775 C CA . LYS A 1 96 ? -11.998 0.533 14.675 1.00 86.56 96 LYS A CA 1
ATOM 776 C C . LYS A 1 96 ? -12.737 1.832 15.003 1.00 86.56 96 LYS A C 1
ATOM 778 O O . LYS A 1 96 ? -12.608 2.373 16.102 1.00 86.56 96 LYS A O 1
ATOM 783 N N . GLN A 1 97 ? -13.508 2.356 14.057 1.00 85.19 97 GLN A N 1
ATOM 784 C CA . GLN A 1 97 ? -14.337 3.533 14.277 1.00 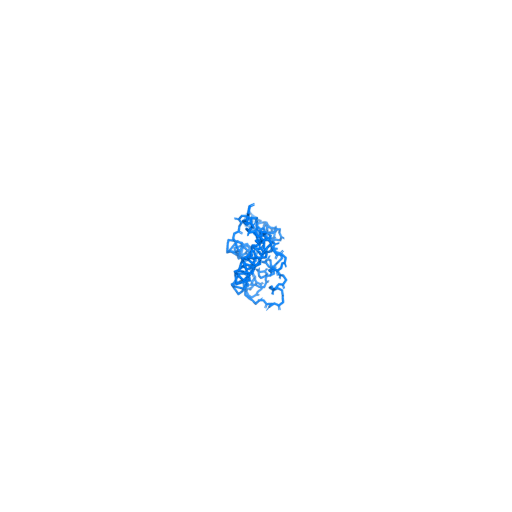85.19 97 GLN A CA 1
ATOM 785 C C . GLN A 1 97 ? -15.502 3.222 15.227 1.00 85.19 97 GLN A C 1
ATOM 787 O O . GLN A 1 97 ? -15.764 4.011 16.138 1.00 85.19 97 GLN A O 1
ATOM 792 N N . SER A 1 98 ? -16.143 2.055 15.085 1.00 82.50 98 SER A N 1
ATOM 793 C CA . SER A 1 98 ? -17.218 1.624 15.991 1.00 82.50 98 SER A CA 1
ATOM 794 C C . SER A 1 98 ? -16.739 1.362 17.424 1.00 82.50 98 SER A C 1
ATOM 796 O O . SER A 1 98 ? -17.390 1.808 18.367 1.00 82.50 98 SER A O 1
ATOM 798 N N . SER A 1 99 ? -15.574 0.731 17.611 1.00 75.94 99 SER A N 1
ATOM 799 C CA . SER A 1 99 ? -15.036 0.430 18.946 1.00 75.94 99 SER A CA 1
ATOM 800 C C . SER A 1 99 ? -14.618 1.695 19.695 1.00 75.94 99 SER A C 1
ATOM 802 O O . SER A 1 99 ? -14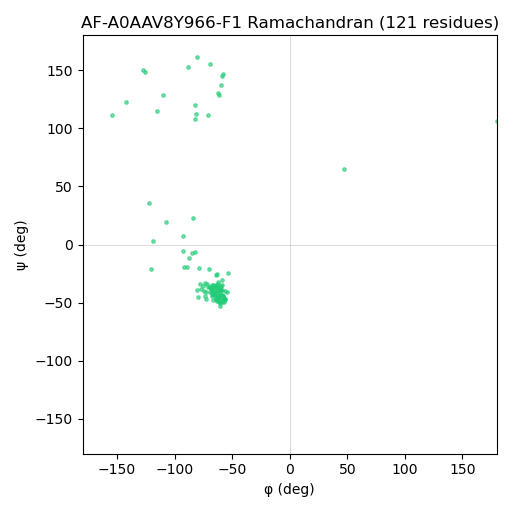.868 1.828 20.891 1.00 75.94 99 SER A O 1
ATOM 804 N N . ARG A 1 100 ? -14.058 2.684 18.987 1.00 72.06 100 ARG A N 1
ATOM 805 C CA . ARG A 1 100 ? -13.784 4.016 19.550 1.00 72.06 100 ARG A CA 1
ATOM 806 C C . ARG A 1 100 ? -15.054 4.769 19.925 1.00 72.06 100 ARG A C 1
ATOM 808 O O . ARG A 1 100 ? -15.042 5.500 20.911 1.00 72.06 100 ARG A O 1
ATOM 815 N N . GLY A 1 101 ? -16.125 4.611 19.149 1.00 68.00 101 GLY A N 1
ATOM 816 C CA . GLY A 1 101 ? -17.444 5.134 19.500 1.00 68.00 101 GLY A CA 1
ATOM 817 C C . GLY A 1 101 ? -17.958 4.522 20.803 1.00 68.00 101 GLY A C 1
ATOM 818 O O . GLY A 1 101 ? -18.307 5.255 21.721 1.00 68.00 101 GLY A O 1
ATOM 819 N N . GLN A 1 102 ? -17.907 3.193 20.921 1.00 63.31 102 GLN A N 1
ATOM 820 C CA . GLN A 1 102 ? -18.330 2.467 22.124 1.00 63.31 102 GLN A CA 1
ATOM 821 C C . GLN A 1 102 ? -17.502 2.835 23.364 1.00 63.31 102 GLN A C 1
ATOM 823 O O . GLN A 1 102 ? -18.070 3.130 24.410 1.00 63.31 102 GLN A O 1
ATOM 828 N N . ALA A 1 103 ? -16.173 2.908 23.248 1.00 62.91 103 ALA A N 1
ATOM 829 C CA . ALA A 1 103 ? -15.306 3.292 24.364 1.00 62.91 103 ALA A CA 1
ATOM 830 C C . ALA A 1 103 ? -15.582 4.721 24.871 1.00 62.91 103 ALA A C 1
ATOM 832 O O . ALA A 1 103 ? -15.483 4.977 26.068 1.00 62.91 103 ALA A O 1
ATOM 833 N N . LYS A 1 104 ? -15.954 5.652 23.980 1.00 63.06 104 LYS A N 1
ATOM 834 C CA . LYS A 1 104 ? -16.343 7.017 24.368 1.00 63.06 104 LYS A CA 1
ATOM 835 C C . LYS A 1 104 ? -17.690 7.068 25.091 1.00 63.06 104 LYS A C 1
ATOM 837 O O . LYS A 1 104 ? -17.832 7.881 25.995 1.00 63.06 104 LYS A O 1
ATOM 842 N N . VAL A 1 105 ? -18.650 6.228 24.700 1.00 62.00 105 VAL A N 1
ATOM 843 C CA . VAL A 1 105 ? -19.963 6.143 25.364 1.00 62.00 105 VAL A CA 1
ATOM 844 C C . VAL A 1 105 ? -19.807 5.601 26.786 1.00 62.00 105 VAL A C 1
ATOM 846 O O . VAL A 1 105 ? -20.259 6.253 27.719 1.00 62.00 105 VAL A O 1
ATOM 849 N N . LEU A 1 106 ? -19.058 4.509 26.972 1.00 60.94 106 LEU A N 1
ATOM 850 C CA . LEU A 1 106 ? -18.808 3.939 28.305 1.00 60.94 106 LEU A CA 1
ATOM 851 C C . LEU A 1 106 ? -18.098 4.933 29.246 1.00 60.94 106 LEU A C 1
ATOM 853 O O . LEU A 1 106 ? -18.456 5.054 30.412 1.00 60.94 106 LEU A O 1
ATOM 857 N N . GLN A 1 107 ? -17.137 5.713 28.732 1.00 56.12 107 GLN A N 1
ATOM 858 C CA . GLN A 1 107 ? -16.459 6.764 29.511 1.00 56.12 107 GLN A CA 1
ATOM 859 C C . GLN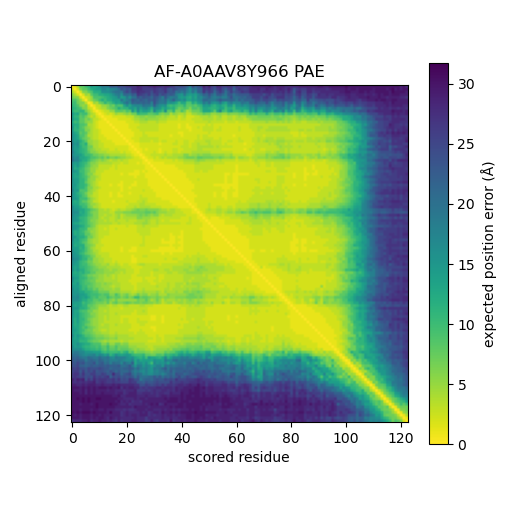 A 1 107 ? -17.354 7.968 29.846 1.00 56.12 107 GLN A C 1
ATOM 861 O O . GLN A 1 107 ? -17.028 8.739 30.749 1.00 56.12 107 GLN A O 1
ATOM 866 N N . MET A 1 108 ? -18.443 8.182 29.102 1.00 54.56 108 MET A N 1
ATOM 867 C CA . MET A 1 108 ? -19.452 9.185 29.448 1.00 54.56 108 MET A CA 1
ATOM 868 C C . MET A 1 108 ? -20.413 8.654 30.512 1.00 54.56 108 MET A C 1
ATOM 870 O O . MET A 1 108 ? -20.758 9.408 31.414 1.00 54.56 108 MET A O 1
ATOM 874 N N . GLU A 1 109 ? -20.798 7.379 30.442 1.00 52.81 109 GLU A N 1
ATOM 875 C CA . GLU A 1 109 ? -21.693 6.741 31.417 1.00 52.81 109 GLU A CA 1
ATOM 876 C C . GLU A 1 109 ? -21.054 6.647 32.815 1.00 52.81 109 GLU A C 1
ATOM 878 O O . GLU A 1 109 ? -21.708 6.975 33.801 1.00 52.81 109 GLU A O 1
ATOM 883 N N . GLU A 1 110 ? -19.753 6.348 32.912 1.00 47.06 110 GLU A N 1
ATOM 884 C CA . GLU A 1 110 ? -19.019 6.303 34.194 1.00 47.06 110 GLU A CA 1
ATOM 885 C C . GLU A 1 110 ? -18.958 7.670 34.910 1.00 47.06 110 GLU A C 1
ATOM 887 O O . GLU A 1 110 ? -18.869 7.740 36.132 1.00 47.06 110 GLU A O 1
ATOM 892 N N . LYS A 1 111 ? -19.064 8.787 34.174 1.00 45.31 111 LYS A N 1
ATOM 893 C CA . LYS A 1 111 ? -19.046 10.142 34.758 1.00 45.31 111 LYS A CA 1
ATOM 894 C C . LYS A 1 111 ? -20.401 10.635 35.264 1.00 45.31 111 LYS A C 1
ATOM 896 O O . LYS A 1 111 ? -20.456 11.719 35.843 1.00 45.31 111 LYS A O 1
ATOM 901 N N . VAL A 1 112 ? -21.485 9.900 35.022 1.00 52.19 112 VAL A N 1
ATOM 902 C CA . VAL A 1 112 ? -22.840 10.322 35.415 1.00 52.19 112 VAL A CA 1
ATOM 903 C C . VAL A 1 112 ? -23.231 9.788 36.803 1.00 52.19 112 VAL A C 1
ATOM 905 O O . VAL A 1 112 ? -24.093 10.382 37.445 1.00 52.19 112 VAL A O 1
ATOM 908 N N . GLU A 1 113 ? -22.568 8.751 37.332 1.00 47.00 113 GLU A N 1
ATOM 909 C CA . GLU A 1 113 ? -22.948 8.133 38.619 1.00 47.00 113 GLU A CA 1
ATOM 910 C C . GLU A 1 113 ? -22.327 8.763 39.887 1.00 47.00 113 GLU A C 1
ATOM 912 O O . GLU A 1 113 ? -22.841 8.530 40.978 1.00 47.00 113 GLU A O 1
ATOM 917 N N . GLU A 1 114 ? -21.320 9.644 39.805 1.00 46.06 114 GLU A N 1
ATOM 918 C CA . GLU A 1 114 ? -20.777 10.362 40.989 1.00 46.06 114 GLU A CA 1
ATOM 919 C C . GLU A 1 114 ? -21.576 11.633 41.366 1.00 46.06 114 GLU A C 1
ATOM 921 O O . GLU A 1 114 ? -21.060 12.570 41.978 1.00 46.06 114 GLU A O 1
ATOM 926 N N . GLY A 1 115 ? -22.847 11.704 40.962 1.00 52.38 115 GLY A N 1
ATOM 927 C CA . GLY A 1 115 ? -23.574 12.964 40.844 1.00 52.38 115 GLY A CA 1
ATOM 928 C C . GLY A 1 115 ? -24.820 13.163 41.695 1.00 52.38 115 GLY A C 1
ATOM 929 O O . GLY A 1 115 ? -25.436 14.203 41.511 1.00 52.38 115 GLY A O 1
ATOM 930 N N . THR A 1 116 ? -25.243 12.266 42.592 1.00 52.00 116 THR A N 1
ATOM 931 C CA . THR A 1 116 ? -26.383 12.572 43.485 1.00 52.00 116 THR A CA 1
ATOM 932 C C . THR A 1 116 ? -26.342 11.784 44.788 1.00 52.00 116 THR A C 1
ATOM 934 O O . THR A 1 116 ? -26.581 10.582 44.774 1.00 52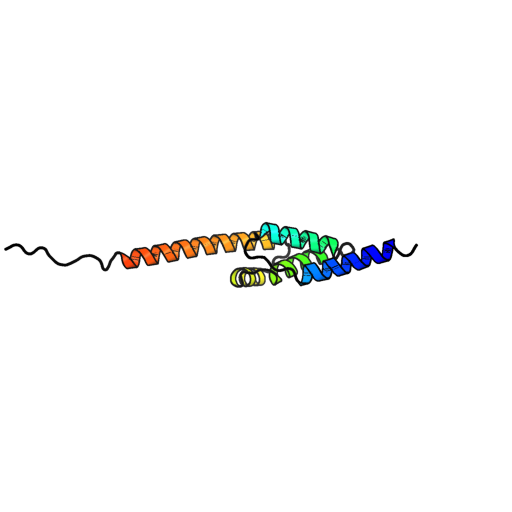.00 116 THR A O 1
ATOM 937 N N . CYS A 1 117 ? -26.102 12.480 45.900 1.00 45.94 117 CYS A N 1
ATOM 938 C CA . CYS A 1 117 ? -26.805 12.316 47.178 1.00 45.94 117 CYS A CA 1
ATOM 939 C C . CYS A 1 117 ? -26.208 13.309 48.180 1.00 45.94 117 CYS A C 1
ATOM 941 O O . CYS A 1 117 ? -25.102 13.104 48.658 1.00 45.94 117 CYS A O 1
ATOM 943 N N . ASN A 1 118 ? -26.937 14.379 48.494 1.00 46.94 118 ASN A N 1
ATOM 944 C CA . ASN A 1 118 ? -27.011 14.873 49.865 1.00 46.94 118 ASN A CA 1
ATOM 945 C C . ASN A 1 118 ? -28.443 15.346 50.099 1.00 46.94 118 ASN A C 1
ATOM 947 O O . ASN A 1 118 ? -29.003 16.122 49.322 1.00 46.94 118 ASN A O 1
ATOM 951 N N . GLU A 1 119 ? -29.022 14.738 51.124 1.00 47.75 119 GLU A N 1
ATOM 952 C CA . GLU A 1 119 ? -30.421 14.739 51.506 1.00 47.75 119 GLU A CA 1
ATOM 953 C C . GLU A 1 119 ? -30.989 16.133 51.761 1.00 47.75 119 GLU A C 1
ATOM 955 O O . GLU A 1 119 ? -30.342 17.042 52.280 1.00 47.75 119 GLU A O 1
ATOM 960 N N . VAL A 1 120 ? -32.268 16.251 51.417 1.00 53.78 120 VAL A N 1
ATOM 961 C CA . VAL A 1 120 ? -33.164 17.291 51.901 1.00 53.78 120 VAL A CA 1
ATOM 962 C C . VAL A 1 120 ? -33.451 16.982 53.369 1.00 53.78 120 VAL A C 1
ATOM 964 O O . VAL A 1 120 ? -34.168 16.024 53.647 1.00 53.78 120 VAL A O 1
ATOM 967 N N . GLU A 1 121 ? -32.957 17.797 54.299 1.00 44.00 121 GLU A N 1
ATOM 968 C CA . GLU A 1 121 ? -33.456 17.786 55.676 1.00 44.00 121 GLU A CA 1
ATOM 969 C C . GLU A 1 121 ? -34.121 19.117 56.026 1.00 44.00 121 GLU A C 1
ATOM 971 O O . GLU A 1 121 ? -33.532 20.197 56.024 1.00 44.00 121 GLU A O 1
ATOM 976 N N . ILE A 1 122 ? -35.423 18.988 56.256 1.00 47.97 122 ILE A N 1
ATOM 977 C CA . ILE A 1 122 ? -36.377 20.005 56.668 1.00 47.97 122 ILE A CA 1
ATOM 978 C C . ILE A 1 122 ? -36.263 20.146 58.189 1.00 47.97 122 ILE A C 1
ATOM 980 O O . ILE A 1 122 ? -36.577 19.180 58.887 1.00 47.97 122 ILE A O 1
ATOM 984 N N . ARG A 1 123 ? -35.914 21.335 58.701 1.00 46.22 123 ARG A N 1
ATOM 985 C CA . ARG A 1 123 ? -36.524 21.950 59.900 1.00 46.22 123 ARG A CA 1
ATOM 986 C C . ARG A 1 123 ? -36.009 23.354 60.185 1.00 46.22 123 ARG A C 1
ATOM 988 O O . ARG A 1 123 ? -34.777 23.541 60.210 1.00 46.22 123 ARG A O 1
#

Solvent-accessible surface area (backbone atoms only — not comparable to full-atom values): 7120 Å² total; per-residue (Å²): 144,61,66,73,64,54,50,53,58,53,49,24,55,50,28,46,51,49,48,74,71,43,56,53,52,96,91,53,52,73,64,63,46,47,54,50,42,51,53,32,38,52,59,34,44,68,88,55,58,66,77,57,45,35,48,50,33,33,49,43,51,52,72,18,45,72,53,64,64,58,34,52,56,46,64,77,65,58,59,80,40,46,69,55,40,50,57,50,47,54,52,46,53,52,52,53,52,51,52,54,51,52,55,53,51,55,62,51,57,67,68,60,72,87,68,83,87,81,81,90,79,89,132

Organism: NCBI:txid1265417

Foldseek 3Di:
DPPPVVVLVVQLVVLVVCLVPAAADPPHDLVNSLVSLLVSLCSNPVPDDPQVSQVSSLVSSLVRYPDPVLSVVLVVVPDSGSVVSSVSSVVVVVVVVVVVVVVVVVVVVVVVVVDDDDDDDDD

Sequence (123 aa):
MMDMRYGQSHLEHVYHSQLKNRCQKNNESLQEFEADIEWLVQLAYSSMPENVMERLAVQAFLDGLRDTETRQALILTRPSKLVDALGRALKFEAVKQSSRGQAKVLQMEEKVEEGTCNEVEIR

Secondary structure (DSSP, 8-state):
--HHHHHHHHHHHHHHHHHHT----TT--HHHHHHHHHHHHHHHSTTS-HHHHHHHHHHHHHHH-S-HHHHHHHHHH--SSHHHHHHHHHHHHHHHHHHHHHHHHHHHHTTTTTS--------

Nearest PDB structures (foldseek):
  7r24-assembly1_A  TM=7.002E-01  e=5.819E-02  Rattus norvegicus
  6bht-assembly1_D  TM=6.586E-01  e=4.340E-01  Human immunodeficiency virus type 1 (NEW YORK-5 ISOLATE)
  4euk-assembly1_B  TM=3.616E-01  e=4.568E+00  Arabidopsis thaliana
  1yvi-assembly2_B  TM=3.017E-01  e=9.636E+00  Oryza sativa